Protein AF-A0A182Q743-F1 (afdb_monomer)

pLDDT: mean 73.88, std 14.98, range [32.81, 93.56]

Secondary structure (DSSP, 8-state):
---------------HHHHHHHHHHHHHHHHT------SEEEESSSSEEEEEEEETTEEEEEEEE-BSSEEEEEE-SSS-STT-EEEEEEEETTEEEEEEE-SS----EEE----BSS-----

Nearest PDB structures (foldseek):
  2xgt-assembly1_A  TM=3.731E-01  e=2.998E+00  Brugia malayi
  7zog-assembly2_C  TM=2.995E-01  e=2.664E+00  Cryptosporidium parvum Iowa II
  5ot7-assembly1_u  TM=2.347E-01  e=1.389E+00  Thermus thermophilus HB8
  5elo-assembly1_B  TM=3.008E-01  e=3.181E+00  Cryptosporidium parvum Iowa II
  7b70-assembly1_C  TM=2.588E-01  e=5.750E+00  Drosophila melanoga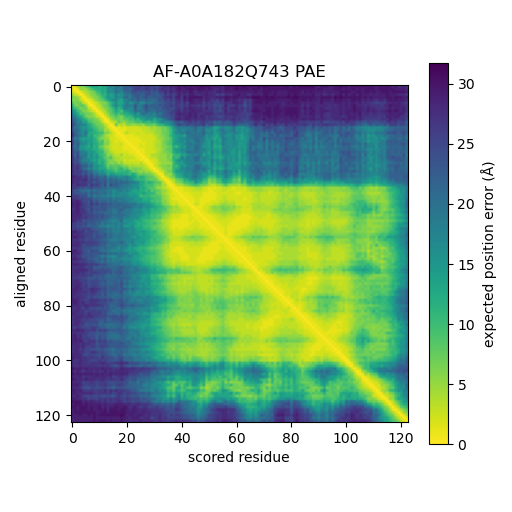ster

InterPro domains:
  IPR000945 Dopamine beta-hydroxylase-like [PTHR10157] (20-99)
  IPR005018 DOMON domain [PF03351] (45-99)
  IPR005018 DOMON domain [PS50836] (46-123)
  IPR045266 Copper-dependent monooxygenases, DOMON domain [cd09631] (44-99)

Sequence (123 aa):
MLPTMCVRRRSFSFSVASKLALLVLLSVVSLAVSGAHWDHAIFLDDDYRLLWSITGQDITFEVQARTHGYIGLGFSKDGTIYGADMVIGWVDQGQVHFQVEIYNIRLRVTVERIFGGNGSLKL

Organism: NCBI:txid69004

Radius of gyration: 26.45 Å; Cα contacts (8 Å, |Δi|>4): 160; chains: 1; bounding box: 91×32×47 Å

Structure (mmCIF, N/CA/C/O backbone):
data_AF-A0A182Q743-F1
#
_entry.id   AF-A0A182Q743-F1
#
loop_
_atom_site.group_PDB
_atom_site.id
_atom_site.type_symbol
_atom_site.label_atom_id
_atom_site.label_alt_id
_atom_site.label_comp_id
_atom_site.label_asym_id
_atom_site.label_entity_id
_atom_site.label_seq_id
_atom_site.pdbx_PDB_ins_code
_atom_site.Cartn_x
_atom_site.Cartn_y
_atom_site.Cartn_z
_atom_site.occupancy
_atom_site.B_iso_or_equiv
_atom_site.auth_seq_id
_atom_site.auth_comp_id
_atom_site.auth_asym_id
_atom_site.auth_atom_id
_atom_site.pdbx_PDB_model_num
ATOM 1 N N . MET A 1 1 ? -72.642 12.930 -31.795 1.00 41.53 1 MET A N 1
ATOM 2 C CA . MET A 1 1 ? -72.672 11.948 -30.689 1.00 41.53 1 MET A CA 1
ATOM 3 C C . MET A 1 1 ? -71.236 11.480 -30.478 1.00 41.53 1 MET A C 1
ATOM 5 O O . MET A 1 1 ? -70.699 10.862 -31.383 1.00 41.53 1 MET A O 1
ATOM 9 N N . LEU A 1 2 ? -70.575 11.866 -29.383 1.00 38.25 2 LEU A N 1
ATOM 10 C CA . LEU A 1 2 ? -69.197 11.453 -29.064 1.00 38.25 2 LEU A CA 1
ATOM 11 C C . LEU A 1 2 ? -69.209 10.767 -27.691 1.00 38.25 2 LEU A C 1
ATOM 13 O O . LEU A 1 2 ? -69.840 11.311 -26.781 1.00 38.25 2 LEU A O 1
ATOM 17 N N . PRO A 1 3 ? -68.569 9.596 -27.523 1.00 51.44 3 PRO A N 1
ATOM 18 C CA . PRO A 1 3 ? -68.555 8.917 -26.241 1.00 51.44 3 PRO A CA 1
ATOM 19 C C . PRO A 1 3 ? -67.584 9.624 -25.292 1.00 51.44 3 PRO A C 1
ATOM 21 O O . PRO A 1 3 ? -66.436 9.908 -25.632 1.00 51.44 3 PRO A O 1
ATOM 24 N N . THR A 1 4 ? -68.044 9.897 -24.078 1.00 58.62 4 THR A N 1
ATOM 25 C CA . THR A 1 4 ? -67.205 10.322 -22.961 1.00 58.62 4 THR A CA 1
ATOM 26 C C . THR A 1 4 ? -66.353 9.139 -22.498 1.00 58.62 4 THR A C 1
ATOM 28 O O . THR A 1 4 ? -66.865 8.155 -21.966 1.00 58.62 4 THR A O 1
ATOM 31 N N . MET A 1 5 ? -65.036 9.214 -22.701 1.00 49.88 5 MET A N 1
ATOM 32 C CA . MET A 1 5 ? -64.091 8.252 -22.127 1.00 49.88 5 MET A CA 1
ATOM 33 C C . MET A 1 5 ? -63.899 8.518 -20.627 1.00 49.88 5 MET A C 1
ATOM 35 O O . MET A 1 5 ? -63.538 9.619 -20.218 1.00 49.88 5 MET A O 1
ATOM 39 N N . CYS A 1 6 ? -64.106 7.487 -19.805 1.00 52.88 6 CYS A N 1
ATOM 40 C CA . CYS A 1 6 ? -63.835 7.503 -18.369 1.00 52.88 6 CYS A CA 1
ATOM 41 C C . CYS A 1 6 ? -62.413 6.984 -18.102 1.00 52.88 6 CYS A C 1
ATOM 43 O O . CYS A 1 6 ? -62.130 5.797 -18.276 1.00 52.88 6 CYS A O 1
ATOM 45 N N . VAL A 1 7 ? -61.505 7.866 -17.677 1.00 63.44 7 VAL A N 1
ATOM 46 C CA . VAL A 1 7 ? -60.143 7.492 -17.268 1.00 63.44 7 VAL A CA 1
ATOM 47 C C . VAL A 1 7 ? -60.162 7.079 -15.794 1.00 63.44 7 VAL A C 1
ATOM 49 O O . VAL A 1 7 ? -60.210 7.914 -14.893 1.00 63.44 7 VAL A O 1
ATOM 52 N N . ARG A 1 8 ? -60.112 5.770 -15.525 1.00 60.91 8 ARG A N 1
ATOM 53 C CA . ARG A 1 8 ? -60.030 5.219 -14.163 1.00 60.91 8 ARG A CA 1
ATOM 54 C C . ARG A 1 8 ? -58.581 5.250 -13.670 1.00 60.91 8 ARG A C 1
ATOM 56 O O . ARG A 1 8 ? -57.795 4.355 -13.974 1.00 60.91 8 ARG A O 1
ATOM 63 N N . ARG A 1 9 ? -58.226 6.261 -12.870 1.00 58.72 9 ARG A N 1
ATOM 64 C CA . ARG A 1 9 ? -56.949 6.308 -12.136 1.00 58.72 9 ARG A CA 1
ATOM 65 C C . ARG A 1 9 ? -56.927 5.166 -11.111 1.00 58.72 9 ARG A C 1
ATOM 67 O O . ARG A 1 9 ? -57.658 5.203 -10.126 1.00 58.72 9 ARG A O 1
ATOM 74 N N . ARG A 1 10 ? -56.114 4.131 -11.341 1.00 52.03 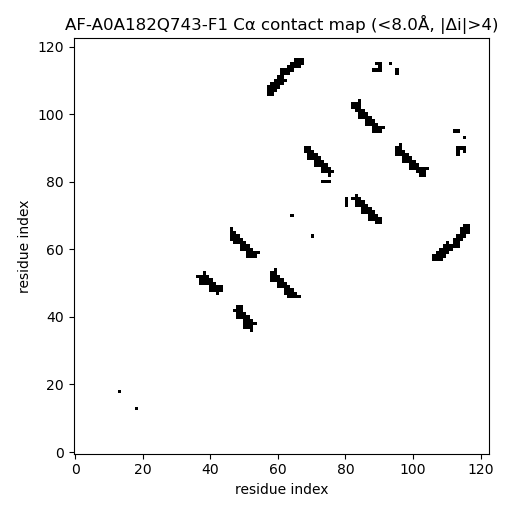10 ARG A N 1
ATOM 75 C CA . ARG A 1 10 ? -55.836 3.107 -10.322 1.00 52.03 10 ARG A CA 1
ATOM 76 C C . ARG A 1 10 ? -54.875 3.709 -9.299 1.00 52.03 10 ARG A C 1
ATOM 78 O O . ARG A 1 10 ? -53.676 3.780 -9.548 1.00 52.03 10 ARG A O 1
ATOM 85 N N . SER A 1 11 ? -55.399 4.176 -8.169 1.00 61.59 11 SER A N 1
ATOM 86 C CA . SER A 1 11 ? -54.572 4.461 -7.000 1.00 61.59 11 SER A CA 1
ATOM 87 C C . SER A 1 11 ? -54.151 3.127 -6.384 1.00 61.59 11 SER A C 1
ATOM 89 O O . SER A 1 11 ? -54.960 2.392 -5.821 1.00 61.59 11 SER A O 1
ATOM 91 N N . PHE A 1 12 ? -52.876 2.778 -6.530 1.00 57.34 12 PHE A N 1
ATOM 92 C CA . PHE A 1 12 ? -52.300 1.647 -5.812 1.00 57.34 12 PHE A CA 1
ATOM 93 C C . PHE A 1 12 ? -52.124 2.054 -4.347 1.00 57.34 12 PHE A C 1
ATOM 95 O O . PHE A 1 12 ? -51.188 2.765 -3.986 1.00 57.34 12 PHE A O 1
ATOM 102 N N . SER A 1 13 ? -53.080 1.657 -3.507 1.00 68.00 13 SER A N 1
ATOM 103 C CA . SER A 1 13 ? -52.974 1.801 -2.057 1.00 68.00 13 SER A CA 1
ATOM 104 C C . SER A 1 13 ? -52.127 0.654 -1.520 1.00 68.00 13 SER A C 1
ATOM 106 O O . SER A 1 13 ? -52.573 -0.491 -1.447 1.00 68.00 13 SER A O 1
ATOM 108 N N . PHE A 1 14 ? -50.872 0.949 -1.194 1.00 62.00 14 PHE A N 1
ATOM 109 C CA . PHE A 1 14 ? -49.995 -0.008 -0.532 1.00 62.00 14 PHE A 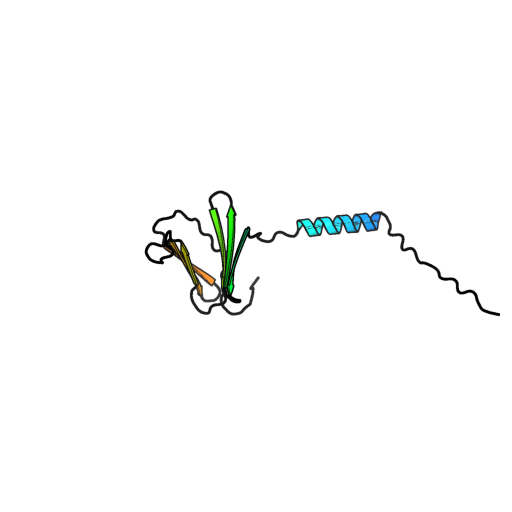CA 1
ATOM 110 C C . PHE A 1 14 ? -50.396 -0.119 0.938 1.00 62.00 14 PHE A C 1
ATOM 112 O O . PHE A 1 14 ? -50.404 0.883 1.660 1.00 62.00 14 PHE A O 1
ATOM 119 N N . SER A 1 15 ? -50.712 -1.338 1.377 1.00 81.38 15 SER A N 1
ATOM 120 C CA . SER A 1 15 ? -50.993 -1.645 2.781 1.00 81.38 15 SER A CA 1
ATOM 121 C C . SER A 1 15 ? -49.834 -1.200 3.681 1.00 81.38 15 SER A C 1
ATOM 123 O O . SER A 1 15 ? -48.666 -1.296 3.296 1.00 81.38 15 SER A O 1
ATOM 125 N N . VAL A 1 16 ? -50.145 -0.749 4.900 1.00 79.44 16 VAL A N 1
ATOM 126 C CA . VAL A 1 16 ? -49.153 -0.352 5.919 1.00 79.44 16 VAL A CA 1
ATOM 127 C C . VAL A 1 16 ? -48.125 -1.468 6.149 1.00 79.44 16 VAL A C 1
ATOM 129 O O . VAL A 1 16 ? -46.932 -1.189 6.234 1.00 79.44 16 VAL A O 1
ATOM 132 N N . ALA A 1 17 ? -48.559 -2.733 6.117 1.00 80.88 17 ALA A N 1
ATOM 133 C CA . ALA A 1 17 ? -47.680 -3.898 6.224 1.00 80.88 17 ALA A CA 1
ATOM 134 C C . ALA A 1 17 ? -46.647 -3.982 5.084 1.00 80.88 17 ALA A C 1
ATOM 136 O O . ALA A 1 17 ? -45.497 -4.330 5.324 1.00 80.88 17 ALA A O 1
ATOM 137 N N . SER A 1 18 ? -47.018 -3.601 3.855 1.00 83.44 18 SER A N 1
ATOM 138 C CA . SER A 1 18 ? -46.103 -3.589 2.704 1.00 83.44 18 SER A CA 1
ATOM 139 C C . SER A 1 18 ? -45.047 -2.490 2.822 1.00 83.44 18 SER A C 1
ATOM 141 O O . SER A 1 18 ? -43.905 -2.701 2.423 1.00 83.44 18 SER A O 1
ATOM 143 N N . LYS A 1 19 ? -45.408 -1.334 3.389 1.00 83.00 19 LYS A N 1
ATOM 144 C CA . LYS A 1 19 ? -44.463 -0.234 3.633 1.00 83.00 19 LYS A CA 1
ATOM 145 C C . LYS A 1 19 ? -43.487 -0.575 4.759 1.00 83.00 19 LYS A C 1
ATOM 147 O O . LYS A 1 19 ? -42.298 -0.308 4.629 1.00 83.00 19 LYS A O 1
ATOM 152 N N . LEU A 1 20 ? -43.983 -1.202 5.828 1.00 86.44 20 LEU A N 1
ATOM 153 C CA . LEU A 1 20 ? -43.158 -1.688 6.937 1.00 86.44 20 LEU A CA 1
ATOM 154 C C . LEU A 1 20 ? -42.206 -2.797 6.482 1.00 86.44 20 LEU A C 1
ATOM 156 O O . LEU A 1 20 ? -41.025 -2.742 6.801 1.00 86.44 20 LEU A O 1
ATOM 160 N N . ALA A 1 21 ? -42.687 -3.750 5.679 1.00 87.44 21 ALA A N 1
ATOM 161 C CA . ALA A 1 21 ? -41.846 -4.800 5.111 1.00 87.44 21 ALA A CA 1
ATOM 162 C C . ALA A 1 21 ? -40.720 -4.220 4.243 1.00 87.44 21 ALA A C 1
ATOM 164 O O . ALA A 1 21 ? -39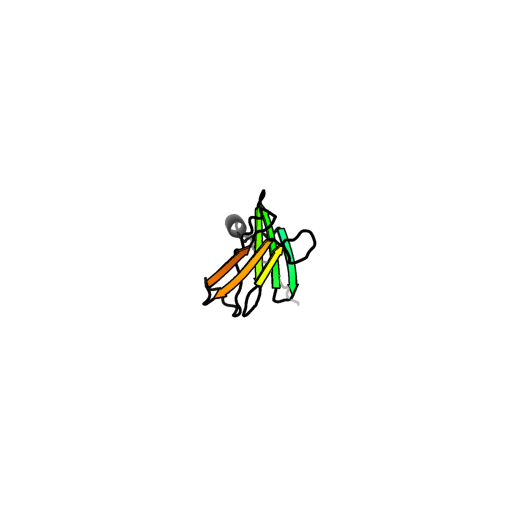.578 -4.646 4.373 1.00 87.44 21 ALA A O 1
ATOM 165 N N . LEU A 1 22 ? -41.014 -3.211 3.415 1.00 86.38 22 LEU A N 1
ATOM 166 C CA . LEU A 1 22 ? -40.005 -2.540 2.594 1.00 86.38 22 LEU A CA 1
ATOM 167 C C . LEU A 1 22 ? -38.969 -1.782 3.446 1.00 86.38 22 LEU A C 1
ATOM 169 O O . LEU A 1 22 ? -37.781 -1.846 3.150 1.00 86.38 22 LEU A O 1
ATOM 173 N N . LEU A 1 23 ? -39.404 -1.105 4.515 1.00 84.31 23 LEU A N 1
ATOM 174 C CA . LEU A 1 23 ? -38.519 -0.408 5.459 1.00 84.31 23 LEU A CA 1
ATOM 175 C C . LEU A 1 23 ? -37.589 -1.369 6.207 1.00 84.31 23 LEU A C 1
ATOM 177 O O . LEU A 1 23 ? -36.405 -1.076 6.350 1.00 84.31 23 LEU A O 1
ATOM 181 N N . VAL A 1 24 ? -38.110 -2.516 6.649 1.00 87.50 24 VAL A N 1
ATOM 182 C CA . VAL A 1 24 ? -37.314 -3.566 7.303 1.00 87.50 24 VAL A CA 1
ATOM 183 C C . VAL A 1 24 ? -36.330 -4.194 6.317 1.00 87.50 24 VAL A C 1
ATOM 185 O O . VAL A 1 24 ? -35.178 -4.425 6.665 1.00 87.50 24 VAL A O 1
ATOM 188 N N . LEU A 1 25 ? -36.743 -4.430 5.069 1.00 83.25 25 LEU A N 1
ATOM 189 C CA . LEU A 1 25 ? -35.833 -4.950 4.047 1.00 83.25 25 LEU A CA 1
ATOM 190 C C . LEU A 1 25 ? -34.692 -3.962 3.765 1.00 83.25 25 LEU A C 1
ATOM 192 O O . LEU A 1 25 ? -33.539 -4.364 3.657 1.00 83.25 25 LEU A O 1
ATOM 196 N N . LEU A 1 26 ? -35.010 -2.667 3.682 1.00 79.81 26 LEU A N 1
ATOM 197 C CA . LEU A 1 26 ? -34.033 -1.616 3.413 1.00 79.81 26 LEU A CA 1
ATOM 198 C C . LEU A 1 26 ? -33.022 -1.469 4.559 1.00 79.81 26 LEU A C 1
ATOM 200 O O . LEU A 1 26 ? -31.829 -1.341 4.297 1.00 79.81 26 LEU A O 1
ATOM 204 N N . SER A 1 27 ? -33.472 -1.538 5.817 1.00 76.75 27 SER A N 1
ATOM 205 C CA . SER A 1 27 ? -32.569 -1.465 6.969 1.00 76.75 27 SER A CA 1
ATOM 206 C C . SER A 1 27 ? -31.636 -2.675 7.041 1.00 76.75 27 SER A C 1
ATOM 208 O O . SER A 1 27 ? -30.434 -2.499 7.224 1.00 76.75 27 SER A O 1
ATOM 210 N N . VAL A 1 28 ? -32.149 -3.889 6.814 1.00 77.50 28 VAL A N 1
ATOM 211 C CA . VAL A 1 28 ? -31.332 -5.116 6.777 1.00 77.50 28 VAL A CA 1
ATOM 212 C C . VAL A 1 28 ? -30.259 -5.041 5.684 1.00 77.50 28 VAL A C 1
ATOM 214 O O . VAL A 1 28 ? -29.124 -5.448 5.919 1.00 77.50 28 VAL A O 1
ATOM 217 N N . VAL A 1 29 ? -30.576 -4.465 4.520 1.00 74.00 29 VAL A N 1
ATOM 218 C CA . VAL A 1 29 ? -29.603 -4.261 3.433 1.00 74.00 29 VAL A CA 1
ATOM 219 C C . VAL A 1 29 ? -28.512 -3.256 3.822 1.00 74.00 29 VAL A C 1
ATOM 221 O O . VAL A 1 29 ? -27.341 -3.505 3.547 1.00 74.00 29 VAL A O 1
ATOM 224 N N . SER A 1 30 ? -28.853 -2.150 4.493 1.00 70.81 30 SER A N 1
ATOM 225 C CA . SER A 1 30 ? -27.858 -1.161 4.942 1.00 70.81 30 SER A CA 1
ATOM 226 C C . SER A 1 30 ? -26.888 -1.714 5.989 1.00 70.81 30 SER A C 1
ATOM 228 O O . SER A 1 30 ? -25.713 -1.361 5.971 1.00 70.81 30 SER A O 1
ATOM 230 N N . LEU A 1 31 ? -27.357 -2.595 6.877 1.00 64.88 31 LEU A N 1
ATOM 231 C CA . LEU A 1 31 ? -26.516 -3.256 7.881 1.00 64.88 31 LEU A CA 1
ATOM 232 C C . LEU A 1 31 ? -25.547 -4.291 7.283 1.00 64.88 31 LEU A C 1
ATOM 234 O O . LEU A 1 31 ? -24.560 -4.632 7.925 1.00 64.88 31 LEU A O 1
ATOM 238 N N . ALA A 1 32 ? -25.808 -4.788 6.072 1.00 66.00 32 ALA A N 1
ATOM 239 C CA . ALA A 1 32 ? -25.010 -5.841 5.446 1.00 66.00 32 ALA A CA 1
ATOM 240 C C . ALA A 1 32 ? -23.782 -5.329 4.667 1.00 66.00 32 ALA A C 1
ATOM 242 O O . ALA A 1 32 ? -22.952 -6.131 4.238 1.00 66.00 32 ALA A O 1
ATOM 243 N N . VAL A 1 33 ? -23.633 -4.014 4.473 1.00 63.22 33 VAL A N 1
ATOM 244 C CA . VAL A 1 33 ? -22.469 -3.445 3.776 1.00 63.22 33 VAL A CA 1
ATOM 245 C C . VAL A 1 33 ? -21.324 -3.252 4.771 1.00 63.22 33 VAL A C 1
ATOM 247 O O . VAL A 1 33 ? -21.086 -2.163 5.282 1.00 63.22 33 VAL A O 1
ATOM 250 N N . SER A 1 34 ? -20.595 -4.331 5.047 1.00 62.03 34 SER A N 1
ATOM 251 C CA . SER A 1 34 ? -19.256 -4.267 5.641 1.00 62.03 34 SER A CA 1
ATOM 252 C C . SER A 1 34 ? -18.223 -4.525 4.548 1.00 62.03 34 SER A C 1
ATOM 254 O O . 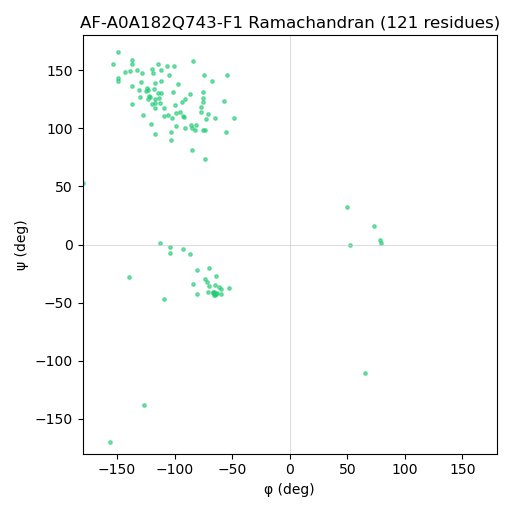SER A 1 34 ? -17.862 -5.664 4.270 1.00 62.03 34 SER A O 1
ATOM 256 N N . GLY A 1 35 ? -17.783 -3.454 3.889 1.00 63.94 35 GLY A N 1
ATOM 257 C CA . GLY A 1 35 ? -16.574 -3.446 3.065 1.00 63.94 35 GLY A CA 1
ATOM 258 C C . GLY A 1 35 ? -15.467 -2.675 3.783 1.00 63.94 35 GLY A C 1
ATOM 259 O O . GLY A 1 35 ? -15.766 -1.799 4.595 1.00 63.94 35 GLY A O 1
ATOM 260 N N . ALA A 1 36 ? -14.201 -2.986 3.495 1.00 67.88 36 ALA A N 1
ATOM 261 C CA . ALA A 1 36 ? -13.082 -2.181 3.979 1.00 67.88 36 ALA A CA 1
ATOM 262 C C . ALA A 1 36 ? -13.248 -0.725 3.502 1.00 67.88 36 ALA A C 1
ATOM 264 O O . ALA A 1 36 ? -13.397 -0.476 2.303 1.00 67.88 36 ALA A O 1
ATOM 265 N N . HIS A 1 37 ? -13.270 0.225 4.440 1.00 82.06 37 HIS A N 1
ATOM 266 C CA . HIS A 1 37 ? -13.302 1.657 4.148 1.00 82.06 37 HIS A CA 1
ATOM 267 C C . HIS A 1 37 ? -11.869 2.191 4.194 1.00 82.06 37 HIS A C 1
ATOM 269 O O . HIS A 1 37 ? -11.230 2.182 5.248 1.00 82.06 37 HIS A O 1
ATOM 275 N N . TRP A 1 38 ? -11.375 2.623 3.035 1.00 90.56 38 TRP A N 1
ATOM 276 C CA . TRP A 1 38 ? -10.057 3.232 2.890 1.00 90.56 38 TRP A CA 1
ATOM 277 C C . TRP A 1 38 ? -10.138 4.753 3.048 1.00 90.56 38 TRP A C 1
ATOM 279 O O . TRP A 1 38 ? -10.901 5.389 2.322 1.00 90.56 38 TRP A O 1
ATOM 289 N N . ASP A 1 39 ? -9.352 5.327 3.963 1.00 92.94 39 ASP A N 1
ATOM 290 C CA . ASP A 1 39 ? -9.325 6.781 4.209 1.00 92.94 39 ASP A CA 1
ATOM 291 C C . ASP A 1 39 ? -8.646 7.537 3.059 1.00 92.94 39 ASP A C 1
ATOM 293 O O . ASP A 1 39 ? -8.982 8.681 2.740 1.00 92.94 39 ASP A O 1
ATOM 297 N N . HIS A 1 40 ? -7.667 6.889 2.431 1.00 93.56 40 HIS A N 1
ATOM 298 C CA . HIS A 1 40 ? -6.822 7.476 1.409 1.00 93.56 40 HIS A CA 1
ATOM 299 C C . HIS A 1 40 ? -6.566 6.497 0.263 1.00 93.56 40 HIS A C 1
ATOM 301 O O . HIS A 1 40 ? -6.489 5.282 0.455 1.00 93.56 40 HIS A O 1
ATOM 307 N N . ALA A 1 41 ? -6.391 7.045 -0.941 1.00 92.94 41 ALA A N 1
ATOM 308 C CA . ALA A 1 41 ? -6.016 6.288 -2.125 1.00 92.94 41 ALA A CA 1
ATOM 309 C C . ALA A 1 41 ? -5.186 7.145 -3.086 1.00 92.94 41 ALA A C 1
ATOM 311 O O . ALA A 1 41 ? -5.491 8.317 -3.313 1.00 92.94 41 ALA A O 1
ATOM 312 N N . ILE A 1 42 ? -4.168 6.534 -3.686 1.00 92.88 42 ILE A N 1
ATOM 313 C CA . ILE A 1 42 ? -3.415 7.074 -4.815 1.00 92.88 42 ILE A CA 1
ATOM 314 C C . ILE A 1 42 ? -3.453 6.044 -5.942 1.00 92.88 42 ILE A C 1
ATOM 316 O O . ILE A 1 42 ? -3.186 4.858 -5.742 1.00 92.88 42 ILE A O 1
ATOM 320 N N . PHE A 1 43 ? -3.769 6.524 -7.140 1.00 91.88 43 PHE A N 1
ATOM 321 C CA . PHE A 1 43 ? -3.766 5.751 -8.376 1.00 91.88 43 PHE A CA 1
ATOM 322 C C . PHE A 1 43 ? -2.540 6.194 -9.165 1.00 91.88 43 PHE A C 1
ATOM 324 O O . PHE A 1 43 ? -2.463 7.355 -9.568 1.00 91.88 43 PHE A O 1
ATOM 331 N N . LEU A 1 44 ? -1.557 5.305 -9.297 1.00 86.69 44 LEU A N 1
ATOM 332 C CA . LEU A 1 44 ? -0.330 5.603 -10.032 1.00 86.69 44 LEU A CA 1
ATOM 333 C C . LEU A 1 44 ? -0.587 5.434 -11.534 1.00 86.69 44 LEU A C 1
ATOM 335 O O . LEU A 1 44 ? -0.204 6.295 -12.323 1.00 86.69 44 LEU A O 1
ATOM 339 N N . ASP A 1 45 ? -1.299 4.365 -11.896 1.00 86.31 45 ASP A N 1
ATOM 340 C CA . ASP A 1 45 ? -1.815 4.082 -13.235 1.00 86.31 45 ASP A CA 1
ATOM 341 C C . ASP A 1 45 ? -3.038 3.132 -13.158 1.00 86.31 45 ASP A C 1
ATOM 343 O O . ASP A 1 45 ? -3.597 2.894 -12.080 1.00 86.31 45 ASP A O 1
ATOM 347 N N . ASP A 1 46 ? -3.490 2.614 -14.305 1.00 85.94 46 ASP A N 1
ATOM 348 C CA . ASP A 1 46 ? -4.633 1.692 -14.386 1.00 85.94 46 ASP A CA 1
ATOM 349 C C . ASP A 1 46 ? -4.385 0.351 -13.672 1.00 85.94 46 ASP A C 1
ATOM 351 O O . ASP A 1 46 ? -5.334 -0.278 -13.186 1.00 85.94 46 ASP A O 1
ATOM 355 N N . ASP A 1 47 ? -3.121 -0.059 -13.584 1.00 82.62 47 ASP A N 1
ATOM 356 C CA . ASP A 1 47 ? -2.657 -1.344 -13.081 1.00 82.62 47 ASP A CA 1
ATOM 357 C C . ASP A 1 47 ? -2.050 -1.254 -11.671 1.00 82.62 47 ASP A C 1
ATOM 359 O O . ASP A 1 47 ? -1.783 -2.302 -11.088 1.00 82.62 47 ASP A O 1
ATOM 363 N N . TYR A 1 48 ? -1.860 -0.059 -11.096 1.00 82.06 48 TYR A N 1
ATOM 364 C CA . TYR A 1 48 ? -1.249 0.135 -9.779 1.00 82.06 48 TYR A CA 1
ATOM 365 C C . TYR A 1 48 ? -1.971 1.173 -8.910 1.00 82.06 48 TYR A C 1
ATOM 367 O O . TYR A 1 48 ? -2.060 2.366 -9.222 1.00 82.06 48 TYR A O 1
ATOM 375 N N . ARG A 1 49 ? -2.429 0.720 -7.740 1.00 87.88 49 ARG A N 1
ATOM 376 C CA . ARG A 1 49 ? -3.181 1.515 -6.762 1.00 87.88 49 ARG A CA 1
ATOM 377 C C . ARG A 1 49 ? -2.674 1.230 -5.360 1.00 87.88 49 ARG A C 1
ATOM 379 O O . ARG A 1 49 ? -2.474 0.074 -4.989 1.00 87.88 49 ARG A O 1
ATOM 386 N N . LEU A 1 50 ? -2.519 2.290 -4.579 1.00 87.88 50 LEU A N 1
ATOM 387 C CA . LEU A 1 50 ? -2.148 2.233 -3.173 1.00 87.88 50 LEU A CA 1
ATOM 388 C C . LEU A 1 50 ? -3.266 2.861 -2.350 1.00 87.88 50 LEU A C 1
ATOM 390 O O . LEU A 1 50 ? -3.586 4.033 -2.541 1.00 87.88 50 LEU A O 1
ATOM 394 N N . LEU A 1 51 ? -3.843 2.094 -1.436 1.00 90.44 51 LEU A N 1
ATOM 395 C CA . LEU A 1 51 ? -4.876 2.551 -0.515 1.00 90.44 51 LEU A CA 1
ATOM 396 C C . LEU A 1 51 ? -4.376 2.398 0.914 1.00 90.44 51 LEU A C 1
ATOM 398 O O . LEU A 1 51 ? -3.603 1.481 1.194 1.00 90.44 51 LEU A O 1
ATOM 402 N N . TRP A 1 52 ? -4.797 3.286 1.810 1.00 90.56 52 TRP A N 1
ATOM 403 C CA . TRP A 1 52 ? -4.480 3.135 3.224 1.00 90.56 52 TRP A CA 1
ATOM 404 C C . TRP A 1 52 ? -5.501 3.788 4.146 1.00 90.56 52 TRP A C 1
ATOM 406 O O . TRP A 1 52 ? -6.181 4.746 3.777 1.00 90.56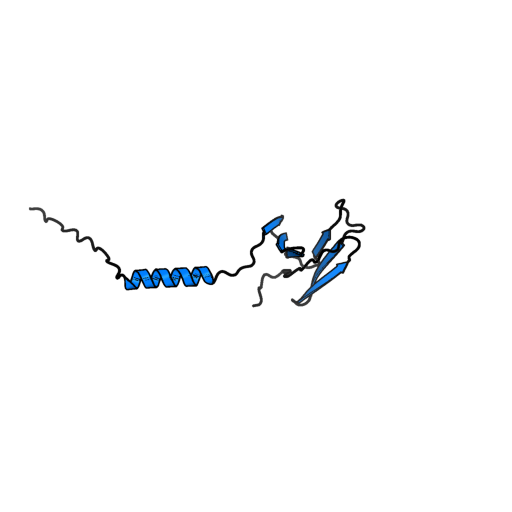 52 TRP A O 1
ATOM 416 N N . SER A 1 53 ? -5.558 3.260 5.365 1.00 89.31 53 SER A N 1
ATOM 417 C CA . SER A 1 53 ? -6.319 3.821 6.482 1.00 89.31 53 SER A CA 1
ATOM 418 C C . SER A 1 53 ? -5.459 3.868 7.729 1.00 89.31 53 SER A C 1
ATOM 420 O O . SER A 1 53 ? -4.569 3.031 7.920 1.00 89.31 53 SER A O 1
ATOM 422 N N . ILE A 1 54 ? -5.741 4.838 8.592 1.00 87.38 54 ILE A N 1
ATOM 423 C CA . ILE A 1 54 ? -5.018 5.023 9.850 1.00 87.38 54 ILE A CA 1
ATOM 424 C C . ILE A 1 54 ? -5.953 4.645 10.994 1.00 87.38 54 ILE A C 1
ATOM 426 O O . ILE A 1 54 ? -6.988 5.269 11.202 1.00 87.38 54 ILE A O 1
ATOM 430 N N . THR A 1 55 ? -5.585 3.621 11.763 1.00 85.81 55 THR A N 1
ATOM 431 C CA . THR A 1 55 ? -6.356 3.171 12.928 1.00 85.81 55 THR A CA 1
ATOM 432 C C . THR A 1 55 ? -5.493 3.271 14.177 1.00 85.81 55 THR A C 1
ATOM 434 O O . THR A 1 55 ? -4.604 2.457 14.419 1.00 85.81 55 THR A O 1
ATOM 437 N N . GLY A 1 56 ? -5.749 4.294 14.994 1.00 86.75 56 GLY A N 1
ATOM 438 C CA . GLY A 1 56 ? -4.941 4.564 16.181 1.00 86.75 56 GLY A CA 1
ATOM 439 C C . GLY A 1 56 ? -3.509 4.949 15.806 1.00 86.75 56 GLY A C 1
ATOM 440 O O . GLY A 1 56 ? -3.279 6.037 15.287 1.00 86.75 56 GLY A O 1
ATOM 441 N N . GLN A 1 57 ? -2.553 4.070 16.107 1.00 83.00 57 GLN A N 1
ATOM 442 C CA . GLN A 1 57 ? -1.129 4.261 15.795 1.00 83.00 57 GLN A CA 1
ATOM 443 C C . GLN A 1 57 ? -0.656 3.423 14.602 1.00 83.00 57 GLN A C 1
ATOM 445 O O . GLN A 1 57 ? 0.510 3.515 14.221 1.00 83.00 57 GLN A O 1
ATOM 450 N N . ASP A 1 58 ? -1.545 2.617 14.025 1.00 81.06 58 ASP A N 1
ATOM 451 C CA . ASP A 1 58 ? -1.223 1.702 12.942 1.00 81.06 58 ASP A CA 1
ATOM 452 C C . ASP A 1 58 ? -1.744 2.245 11.608 1.00 81.06 58 ASP A C 1
ATOM 454 O O . ASP A 1 58 ? -2.805 2.874 11.539 1.00 81.06 58 ASP A O 1
ATOM 458 N N . ILE A 1 59 ? -0.993 1.980 10.538 1.00 82.88 59 ILE A N 1
ATOM 459 C CA . ILE A 1 59 ? -1.388 2.306 9.168 1.00 82.88 59 ILE A CA 1
ATOM 460 C C . ILE A 1 59 ? -1.514 0.997 8.396 1.00 82.88 59 ILE A C 1
ATOM 462 O O . ILE A 1 59 ? -0.562 0.227 8.294 1.00 82.88 59 ILE A O 1
ATOM 466 N N . THR A 1 60 ? -2.694 0.742 7.842 1.00 84.19 60 THR A N 1
ATOM 467 C CA . THR A 1 60 ? -2.951 -0.452 7.026 1.00 84.19 60 THR A CA 1
ATOM 468 C C . THR A 1 60 ? -2.922 -0.067 5.561 1.00 84.19 60 THR A C 1
ATOM 470 O O . THR A 1 60 ? -3.570 0.910 5.193 1.00 84.19 60 THR A O 1
ATOM 473 N N . PHE A 1 61 ? -2.190 -0.822 4.740 1.00 83.56 61 PHE A N 1
ATOM 474 C CA . PHE A 1 61 ? -2.027 -0.551 3.316 1.00 83.56 61 PHE A CA 1
ATOM 475 C C . PHE A 1 61 ? -2.614 -1.689 2.472 1.00 83.56 61 PHE A C 1
ATOM 477 O O . PHE A 1 61 ? -2.395 -2.867 2.743 1.00 83.56 61 PHE A O 1
ATOM 484 N N . GLU A 1 62 ? -3.299 -1.347 1.385 1.00 85.06 62 GLU A N 1
ATOM 485 C CA . GLU A 1 62 ? -3.663 -2.292 0.329 1.00 85.06 62 GLU A CA 1
ATOM 486 C C . GLU A 1 62 ? -2.976 -1.868 -0.970 1.00 85.06 62 GLU A C 1
ATOM 488 O O . GLU A 1 62 ? -3.121 -0.727 -1.420 1.00 85.06 62 GLU A O 1
ATOM 493 N N . VAL A 1 63 ? -2.216 -2.788 -1.572 1.00 82.12 63 VAL A N 1
ATOM 494 C CA . VAL A 1 63 ? -1.575 -2.569 -2.871 1.00 82.12 63 VAL A CA 1
ATOM 495 C C . VAL A 1 63 ? -2.271 -3.419 -3.918 1.00 82.12 63 VAL A C 1
ATOM 497 O O . VAL A 1 63 ? -2.139 -4.641 -3.955 1.00 82.12 63 VAL A O 1
ATOM 500 N N . GLN A 1 64 ? -2.985 -2.762 -4.820 1.00 84.62 64 GLN A N 1
ATOM 501 C CA . GLN A 1 64 ? -3.575 -3.415 -5.977 1.00 84.62 64 GLN A CA 1
ATOM 502 C C . GLN A 1 64 ? -2.651 -3.176 -7.162 1.00 84.62 64 GLN A C 1
ATOM 504 O O . GLN A 1 64 ? -2.637 -2.087 -7.724 1.00 84.62 64 GLN A O 1
ATOM 509 N N . ALA A 1 65 ? -1.868 -4.186 -7.516 1.00 79.94 65 ALA A N 1
ATOM 510 C CA . ALA A 1 65 ? -1.014 -4.166 -8.696 1.00 79.94 65 ALA A CA 1
ATOM 511 C C . ALA A 1 65 ? -1.503 -5.211 -9.704 1.00 79.94 65 ALA A C 1
ATOM 513 O O . ALA A 1 65 ? -2.101 -6.194 -9.288 1.00 79.94 65 ALA A O 1
ATOM 514 N N . ARG A 1 66 ? -1.214 -5.054 -10.997 1.00 78.19 66 ARG A N 1
ATOM 515 C CA . ARG A 1 66 ? -1.265 -6.131 -11.996 1.00 78.19 66 ARG A CA 1
ATOM 516 C C . ARG A 1 66 ? 0.141 -6.341 -12.543 1.00 78.19 66 ARG A C 1
ATOM 518 O O . ARG A 1 66 ? 0.577 -5.649 -13.452 1.00 78.19 66 ARG A O 1
ATOM 525 N N . THR A 1 67 ? 0.867 -7.302 -11.980 1.00 73.06 67 THR A N 1
ATOM 526 C CA . THR A 1 67 ? 2.253 -7.595 -12.378 1.00 73.06 67 THR A CA 1
ATOM 527 C C . THR A 1 67 ? 2.508 -9.097 -12.486 1.00 73.06 67 THR A C 1
ATOM 529 O O . THR A 1 67 ? 1.811 -9.907 -11.871 1.00 73.06 67 THR A O 1
ATOM 532 N N . HIS A 1 68 ? 3.506 -9.458 -13.297 1.00 72.00 68 HIS A N 1
ATOM 533 C CA . HIS A 1 68 ? 4.056 -10.813 -13.423 1.00 72.00 68 HIS A CA 1
ATOM 534 C C . HIS A 1 68 ? 5.257 -11.040 -12.484 1.00 72.00 68 HIS A C 1
ATOM 536 O O . HIS A 1 68 ? 5.814 -12.134 -12.461 1.00 72.00 68 HIS A O 1
ATOM 542 N N . GLY A 1 69 ? 5.689 -10.001 -11.761 1.00 76.62 69 GLY A N 1
ATOM 543 C CA . GLY A 1 69 ? 6.870 -10.020 -10.902 1.00 76.62 69 GLY A CA 1
ATOM 544 C C . GLY A 1 69 ? 6.578 -9.558 -9.477 1.00 76.62 69 GLY A C 1
ATOM 545 O O . GLY A 1 69 ? 5.568 -9.922 -8.877 1.00 76.62 69 GLY A O 1
ATOM 546 N N . TYR A 1 70 ? 7.489 -8.752 -8.942 1.00 82.56 70 TYR A N 1
ATOM 547 C CA . TYR A 1 70 ? 7.458 -8.249 -7.572 1.00 82.56 70 TYR A CA 1
ATOM 548 C C . TYR A 1 70 ? 6.930 -6.810 -7.546 1.00 82.56 70 TYR A C 1
ATOM 550 O O . TYR A 1 70 ? 7.090 -6.062 -8.512 1.00 82.56 70 TYR A O 1
ATOM 558 N N . ILE A 1 71 ? 6.346 -6.415 -6.421 1.00 84.00 71 ILE A N 1
ATOM 559 C CA . ILE A 1 71 ? 6.069 -5.023 -6.066 1.00 84.00 71 ILE A CA 1
ATOM 560 C C . ILE A 1 71 ? 6.945 -4.611 -4.885 1.00 84.00 71 ILE A C 1
ATOM 562 O O . ILE A 1 71 ? 7.287 -5.444 -4.048 1.00 84.00 71 ILE A O 1
ATOM 566 N N . GLY A 1 72 ? 7.286 -3.327 -4.807 1.00 84.94 72 GLY A N 1
ATOM 567 C CA . GLY A 1 72 ? 8.017 -2.748 -3.684 1.00 84.94 72 GLY A CA 1
ATOM 568 C C . GLY A 1 72 ? 7.329 -1.483 -3.185 1.00 84.94 72 GLY A C 1
ATOM 569 O O . GLY A 1 72 ? 6.975 -0.620 -3.984 1.00 84.94 72 GLY A O 1
ATOM 570 N N . LEU A 1 73 ? 7.161 -1.372 -1.870 1.00 82.50 73 LEU A N 1
ATOM 571 C CA . LEU A 1 73 ? 6.691 -0.176 -1.176 1.00 82.50 73 LEU A CA 1
ATOM 572 C C . LEU A 1 73 ? 7.761 0.252 -0.173 1.00 82.50 73 LEU A C 1
ATOM 574 O O . LEU A 1 73 ? 8.204 -0.562 0.631 1.00 82.50 73 LEU A O 1
ATOM 578 N N . GLY A 1 74 ? 8.178 1.515 -0.233 1.00 86.06 74 GLY A N 1
ATOM 579 C CA . GLY A 1 74 ? 9.258 2.049 0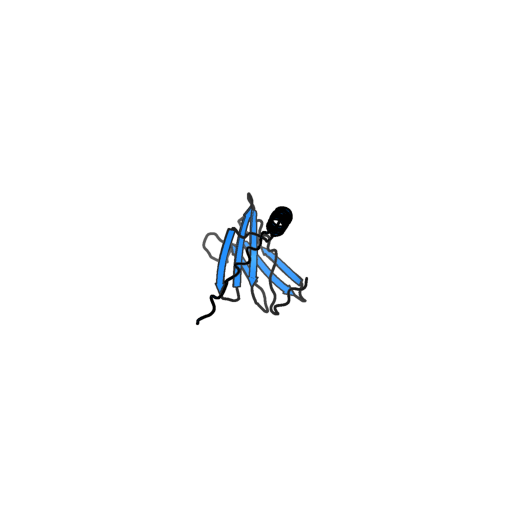.592 1.00 86.06 74 GLY A CA 1
ATOM 580 C C . GLY A 1 74 ? 8.871 3.332 1.308 1.00 86.06 74 GLY A C 1
ATOM 581 O O . GLY A 1 74 ? 8.239 4.204 0.713 1.00 86.06 74 GLY A O 1
ATOM 582 N N . PHE A 1 75 ? 9.293 3.463 2.564 1.00 83.69 75 PHE A N 1
ATOM 583 C CA . PHE A 1 75 ? 9.116 4.667 3.370 1.00 83.69 75 PHE A CA 1
ATOM 584 C C . PHE A 1 75 ? 10.474 5.252 3.744 1.00 83.69 75 PHE A C 1
ATOM 586 O O . PHE A 1 75 ? 11.258 4.634 4.462 1.00 83.69 75 PHE A O 1
ATOM 593 N N . SER A 1 76 ? 10.745 6.471 3.291 1.00 85.56 76 SER A N 1
ATOM 594 C CA . SER A 1 76 ? 11.949 7.216 3.651 1.00 85.56 76 SER A CA 1
ATOM 595 C C . SER A 1 76 ? 11.625 8.673 3.942 1.00 85.56 76 SER A C 1
ATOM 597 O O . SER A 1 76 ? 10.592 9.205 3.535 1.00 85.56 76 SER A O 1
ATOM 599 N N . LYS A 1 77 ? 12.515 9.331 4.689 1.00 82.19 77 LYS A N 1
ATOM 600 C CA . LYS A 1 77 ? 12.352 10.747 5.048 1.00 82.19 77 LYS A CA 1
ATOM 601 C C . LYS A 1 77 ? 12.618 11.686 3.874 1.00 82.19 77 LYS A C 1
ATOM 603 O O . LYS A 1 77 ? 12.068 12.780 3.845 1.00 82.19 77 LYS A O 1
ATOM 608 N N . ASP A 1 78 ? 13.487 11.278 2.956 1.00 87.62 78 ASP A N 1
ATOM 609 C CA . ASP A 1 78 ? 13.992 12.092 1.848 1.00 87.62 78 ASP A CA 1
ATOM 610 C C . ASP A 1 78 ? 13.523 11.600 0.468 1.00 87.62 78 ASP A C 1
ATOM 612 O O . ASP A 1 78 ? 13.880 12.192 -0.548 1.00 87.62 78 ASP A O 1
ATOM 616 N N . GLY A 1 79 ? 12.717 10.535 0.422 1.00 82.81 79 GLY A N 1
ATOM 617 C CA . GLY A 1 79 ? 12.235 9.928 -0.817 1.00 82.81 79 GLY A CA 1
ATOM 618 C C . GLY A 1 79 ? 13.261 9.030 -1.514 1.00 82.81 79 GLY A C 1
ATOM 619 O O . GLY A 1 79 ? 12.976 8.517 -2.595 1.00 82.81 79 GLY A O 1
ATOM 620 N N . THR A 1 80 ? 14.442 8.809 -0.925 1.00 84.75 80 THR A N 1
ATOM 621 C CA . THR A 1 80 ? 15.427 7.866 -1.466 1.00 84.75 80 THR A CA 1
ATOM 622 C C . THR A 1 80 ? 15.128 6.440 -1.019 1.00 84.75 80 THR A C 1
ATOM 624 O O . THR A 1 80 ? 14.455 6.215 -0.014 1.00 84.75 80 THR A O 1
ATOM 627 N N . ILE A 1 81 ? 15.627 5.456 -1.770 1.00 80.75 81 ILE A N 1
ATOM 628 C CA . ILE A 1 81 ? 15.479 4.040 -1.403 1.00 80.75 81 ILE A CA 1
ATOM 629 C C . ILE A 1 81 ? 16.499 3.606 -0.340 1.00 80.75 81 ILE A C 1
ATOM 631 O O . ILE A 1 81 ? 16.308 2.598 0.334 1.00 80.75 81 ILE A O 1
ATOM 635 N N . TYR A 1 82 ? 17.611 4.334 -0.208 1.00 83.56 82 TYR A N 1
ATOM 636 C CA . TYR A 1 82 ? 18.704 3.953 0.680 1.00 83.56 82 TYR A CA 1
ATOM 637 C C . TYR A 1 82 ? 18.330 4.268 2.129 1.00 83.56 82 TYR A C 1
ATOM 639 O O . TYR A 1 82 ? 18.105 5.419 2.487 1.00 83.56 82 TYR A O 1
ATOM 647 N N . GLY A 1 83 ? 18.273 3.232 2.970 1.00 80.44 83 GLY A N 1
ATOM 648 C CA . GLY A 1 83 ? 17.836 3.364 4.363 1.00 80.44 83 GLY A CA 1
ATOM 649 C C . GLY A 1 83 ? 16.328 3.590 4.526 1.00 80.44 83 GLY A C 1
ATOM 650 O O . GLY A 1 83 ? 15.900 4.024 5.599 1.00 80.44 83 GLY A O 1
ATOM 651 N N . ALA A 1 84 ? 15.544 3.323 3.475 1.00 84.00 84 ALA A N 1
ATOM 652 C CA . ALA A 1 84 ? 14.089 3.287 3.526 1.00 84.00 84 ALA A CA 1
ATOM 653 C C . ALA A 1 84 ? 13.602 2.012 4.223 1.00 84.00 84 ALA A C 1
ATOM 655 O O . ALA A 1 84 ? 14.192 0.950 4.047 1.00 84.00 84 ALA A O 1
ATOM 656 N N . ASP A 1 85 ? 12.489 2.097 4.946 1.00 85.38 85 ASP A N 1
ATOM 657 C CA . ASP A 1 85 ? 11.780 0.907 5.408 1.00 85.38 85 ASP A CA 1
ATOM 658 C C . ASP A 1 85 ? 11.004 0.325 4.222 1.00 85.38 85 ASP A C 1
ATOM 660 O O . ASP A 1 85 ? 10.095 0.968 3.692 1.00 85.38 85 ASP A O 1
ATOM 664 N N . MET A 1 86 ? 11.392 -0.866 3.775 1.00 84.25 86 MET A N 1
ATOM 665 C CA . MET A 1 86 ? 10.928 -1.477 2.533 1.00 84.25 86 MET A CA 1
ATOM 666 C C . MET A 1 86 ? 10.060 -2.704 2.804 1.00 84.25 86 MET A C 1
ATOM 668 O O . MET A 1 86 ? 10.364 -3.541 3.653 1.00 84.25 86 MET A O 1
ATOM 672 N N . VAL A 1 87 ? 9.005 -2.852 2.011 1.00 84.81 87 VAL A N 1
ATOM 673 C CA . VAL A 1 87 ? 8.214 -4.076 1.893 1.00 84.81 87 VAL A CA 1
ATOM 674 C C . VAL A 1 87 ? 8.219 -4.499 0.434 1.00 84.81 87 VAL A C 1
ATOM 676 O O . VAL A 1 87 ? 7.846 -3.723 -0.443 1.00 84.81 87 VAL A O 1
ATOM 679 N N . ILE A 1 88 ? 8.631 -5.733 0.170 1.00 86.19 88 ILE A N 1
ATOM 680 C CA . ILE A 1 88 ? 8.602 -6.342 -1.159 1.00 86.19 88 ILE A CA 1
ATOM 681 C C . ILE A 1 88 ? 7.572 -7.459 -1.137 1.00 86.19 88 ILE A C 1
ATOM 683 O O . ILE A 1 88 ? 7.602 -8.294 -0.239 1.00 86.19 88 ILE A O 1
ATOM 687 N N . GLY A 1 89 ? 6.674 -7.482 -2.117 1.00 82.94 89 GLY A N 1
ATOM 688 C CA . GLY A 1 89 ? 5.628 -8.491 -2.235 1.00 82.94 89 GLY A CA 1
ATOM 689 C C . GLY A 1 89 ? 5.603 -9.141 -3.611 1.00 82.94 89 GLY A C 1
ATOM 690 O O . GLY A 1 89 ? 5.915 -8.500 -4.611 1.00 82.94 89 GLY A O 1
ATOM 691 N N . TRP A 1 90 ? 5.233 -10.415 -3.675 1.00 84.38 90 TRP A N 1
ATOM 692 C CA . TRP A 1 90 ? 5.065 -11.145 -4.931 1.00 84.38 90 TRP A CA 1
ATOM 693 C C . TRP A 1 90 ? 4.001 -12.220 -4.813 1.00 84.38 90 TRP A C 1
ATOM 695 O O . TRP A 1 90 ? 3.578 -12.586 -3.716 1.00 84.38 90 TRP A O 1
ATOM 705 N N . VAL A 1 91 ? 3.570 -12.723 -5.965 1.00 78.56 91 VAL A N 1
ATOM 706 C CA . VAL A 1 91 ? 2.672 -13.869 -6.045 1.00 78.56 91 VAL A CA 1
ATOM 707 C C . VAL A 1 91 ? 3.432 -15.032 -6.653 1.00 78.56 91 VAL A C 1
ATOM 709 O O . VAL A 1 91 ? 3.911 -14.932 -7.780 1.00 78.56 91 VAL A O 1
ATOM 712 N N . ASP A 1 92 ? 3.511 -16.135 -5.918 1.00 81.25 92 ASP A N 1
ATOM 713 C CA . ASP A 1 92 ? 4.039 -17.400 -6.415 1.00 81.25 92 ASP A CA 1
ATOM 714 C C . ASP A 1 92 ? 2.975 -18.487 -6.259 1.00 81.25 92 ASP A C 1
ATOM 716 O O . ASP A 1 92 ? 2.362 -18.634 -5.205 1.00 81.25 92 ASP A O 1
ATOM 720 N N . GLN A 1 93 ? 2.677 -19.202 -7.345 1.00 83.31 93 GLN A N 1
ATOM 721 C CA . GLN A 1 93 ? 1.643 -20.250 -7.383 1.00 83.31 93 GLN A CA 1
ATOM 722 C C . GLN A 1 93 ? 0.270 -19.831 -6.799 1.00 83.31 93 GLN A C 1
ATOM 724 O O . GLN A 1 93 ? -0.464 -20.647 -6.242 1.00 83.31 93 GLN A O 1
ATOM 729 N N . GLY A 1 94 ? -0.099 -18.553 -6.941 1.00 76.06 94 GLY A N 1
ATOM 730 C CA . GLY A 1 94 ? -1.347 -17.990 -6.407 1.00 76.06 94 GLY A CA 1
ATOM 731 C C . GLY A 1 94 ? -1.313 -17.652 -4.912 1.00 76.06 94 GLY A C 1
ATOM 732 O O . GLY A 1 94 ? -2.316 -17.174 -4.387 1.00 76.06 94 GLY A O 1
ATOM 733 N N . GLN A 1 95 ? -0.182 -17.866 -4.237 1.00 78.69 95 GLN A N 1
ATOM 734 C CA . GLN A 1 95 ? 0.054 -17.444 -2.861 1.00 78.69 95 GLN A CA 1
ATOM 735 C C . GLN A 1 95 ? 0.812 -16.122 -2.836 1.00 78.69 95 GLN A C 1
ATOM 737 O O . GLN A 1 95 ? 1.743 -15.902 -3.611 1.00 78.69 95 GLN A O 1
ATOM 742 N N . VAL A 1 96 ? 0.395 -15.231 -1.941 1.00 77.06 96 VAL A N 1
ATOM 743 C CA . VAL A 1 96 ? 1.057 -13.944 -1.729 1.00 77.06 96 VAL A CA 1
ATOM 744 C C . VAL A 1 96 ? 2.186 -14.129 -0.719 1.00 77.06 96 VAL A C 1
ATOM 746 O O . VAL A 1 96 ? 1.971 -14.653 0.372 1.00 77.06 96 VAL A O 1
ATOM 749 N N . HIS A 1 97 ? 3.374 -13.654 -1.073 1.00 82.31 97 HIS A N 1
ATOM 750 C CA . HIS A 1 97 ? 4.555 -13.631 -0.219 1.00 82.31 97 HIS A CA 1
ATOM 751 C C . HIS A 1 97 ? 5.024 -12.193 -0.010 1.00 82.31 97 HIS A C 1
ATOM 753 O O . HIS A 1 97 ? 4.836 -11.342 -0.883 1.00 82.31 97 HIS A O 1
ATOM 759 N N . PHE A 1 98 ? 5.655 -11.929 1.136 1.00 81.94 98 PHE A N 1
ATOM 760 C CA . PHE A 1 98 ? 6.254 -10.634 1.431 1.00 81.94 98 PHE A CA 1
ATOM 761 C C . PHE A 1 98 ? 7.563 -10.761 2.210 1.00 81.94 98 PHE A C 1
ATOM 763 O O . PHE A 1 98 ? 7.743 -11.660 3.031 1.00 81.94 98 PHE A O 1
ATOM 770 N N . GLN A 1 99 ? 8.460 -9.811 1.969 1.00 84.75 99 GLN A N 1
ATOM 771 C CA . GLN A 1 99 ? 9.680 -9.590 2.729 1.00 84.75 99 GLN A CA 1
ATOM 772 C C . GLN A 1 99 ? 9.690 -8.147 3.226 1.00 84.75 99 GLN A C 1
ATOM 774 O O . GLN A 1 99 ? 9.378 -7.225 2.475 1.00 84.75 99 GLN A O 1
ATOM 779 N N . VAL A 1 100 ? 10.043 -7.961 4.496 1.00 81.75 100 VAL A N 1
ATOM 780 C CA . VAL A 1 100 ? 10.088 -6.650 5.147 1.00 81.75 100 VAL A CA 1
ATOM 781 C C . VAL A 1 100 ? 11.517 -6.363 5.582 1.00 81.75 100 VAL A C 1
ATOM 783 O O . VAL A 1 100 ? 12.165 -7.212 6.194 1.00 81.75 100 VAL A O 1
ATOM 786 N N . GLU A 1 101 ? 11.985 -5.157 5.295 1.00 81.62 101 GLU A N 1
ATOM 787 C CA . GLU A 1 101 ? 13.294 -4.651 5.681 1.00 81.62 101 GLU A CA 1
ATOM 788 C C . GLU A 1 101 ? 13.111 -3.304 6.389 1.00 81.62 101 GLU A C 1
ATOM 790 O O . GLU A 1 101 ? 12.670 -2.332 5.784 1.00 81.62 101 GLU A O 1
ATOM 795 N N . ILE A 1 102 ? 13.388 -3.259 7.697 1.00 72.56 102 ILE A N 1
ATOM 796 C CA . ILE A 1 102 ? 13.174 -2.069 8.535 1.00 72.56 102 ILE A CA 1
ATOM 797 C C . ILE A 1 102 ? 14.523 -1.534 9.000 1.00 72.56 102 ILE A C 1
ATOM 799 O O . ILE A 1 102 ? 15.301 -2.252 9.628 1.00 72.56 102 ILE A O 1
ATOM 803 N N . TYR A 1 103 ? 14.751 -0.254 8.742 1.00 62.31 103 TYR A N 1
ATOM 804 C CA . TYR A 1 103 ? 15.932 0.499 9.125 1.00 62.31 103 TYR A CA 1
ATOM 805 C C . TYR A 1 103 ? 15.644 1.513 10.236 1.00 62.31 103 TYR A C 1
ATOM 807 O O . TYR A 1 103 ? 16.411 1.572 11.195 1.00 62.31 103 TYR A O 1
ATOM 815 N N . ASN A 1 104 ? 14.572 2.316 10.140 1.00 55.09 104 ASN A N 1
ATOM 816 C CA . ASN A 1 104 ? 14.470 3.554 10.932 1.00 55.09 104 ASN A CA 1
ATOM 817 C C . ASN A 1 104 ? 13.093 3.891 11.529 1.00 55.09 104 ASN A C 1
ATOM 819 O O . ASN A 1 104 ? 13.058 4.567 12.562 1.00 55.09 104 ASN A O 1
ATOM 823 N N . ILE A 1 105 ? 11.965 3.475 10.944 1.00 55.50 105 ILE A N 1
ATOM 824 C CA . ILE A 1 105 ? 10.625 3.818 11.445 1.00 55.50 105 ILE A CA 1
ATOM 825 C C . ILE A 1 105 ? 9.921 2.549 11.931 1.00 55.50 105 ILE A C 1
ATOM 827 O O . ILE A 1 105 ? 9.834 1.533 11.246 1.00 55.50 105 ILE A O 1
ATOM 831 N N . ARG A 1 106 ? 9.375 2.598 13.152 1.00 55.28 106 ARG A N 1
ATOM 832 C CA . ARG A 1 106 ? 8.467 1.561 13.665 1.00 55.28 106 ARG A CA 1
ATOM 833 C C . ARG A 1 106 ? 7.106 1.705 12.980 1.00 55.28 106 ARG A C 1
ATOM 835 O O . ARG A 1 106 ? 6.159 2.187 13.591 1.00 55.28 106 ARG A O 1
ATOM 842 N N . LEU A 1 107 ? 7.025 1.317 11.713 1.00 53.75 107 LEU A N 1
ATOM 843 C CA . LEU A 1 107 ? 5.767 1.209 10.982 1.00 53.75 107 LEU A CA 1
ATOM 844 C C . LEU A 1 107 ? 5.266 -0.229 11.087 1.00 53.75 107 LEU A C 1
ATOM 846 O O . LEU A 1 107 ? 5.963 -1.170 10.708 1.00 53.75 107 LEU A O 1
ATOM 850 N N . ARG A 1 108 ? 4.047 -0.411 11.601 1.00 52.88 108 ARG A N 1
ATOM 851 C CA . ARG A 1 108 ? 3.296 -1.642 11.351 1.00 52.88 108 ARG A CA 1
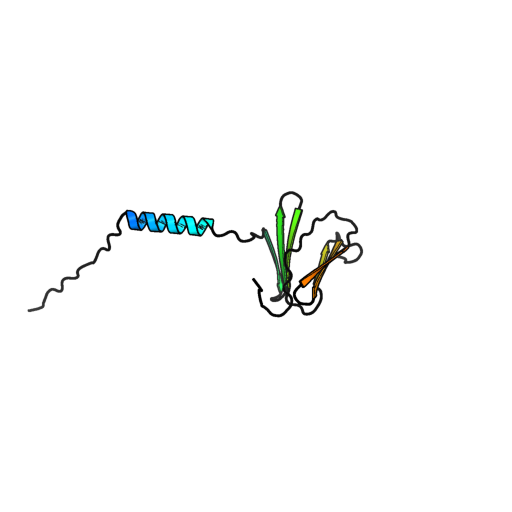ATOM 852 C C . ARG A 1 108 ? 2.584 -1.457 10.026 1.00 52.88 108 ARG A C 1
ATOM 854 O O . ARG A 1 108 ? 1.582 -0.760 9.967 1.00 52.88 108 ARG A O 1
ATOM 861 N N . VAL A 1 109 ? 3.158 -2.040 8.982 1.00 54.12 109 VAL A N 1
ATOM 862 C CA . VAL A 1 109 ? 2.566 -2.102 7.647 1.00 54.12 109 VAL A CA 1
ATOM 863 C C . VAL A 1 109 ? 1.926 -3.474 7.513 1.00 54.12 109 VAL A C 1
ATOM 865 O O . VAL A 1 109 ? 2.623 -4.487 7.497 1.00 54.12 109 VAL A O 1
ATOM 868 N N . THR A 1 110 ? 0.603 -3.506 7.421 1.00 56.12 110 THR A N 1
ATOM 869 C CA . THR A 1 110 ? -0.130 -4.714 7.035 1.00 56.12 110 THR A CA 1
ATOM 870 C C . THR A 1 110 ? -0.490 -4.577 5.566 1.00 56.12 110 THR A C 1
ATOM 872 O O . THR A 1 110 ? -1.166 -3.615 5.211 1.00 56.12 110 THR A O 1
ATOM 875 N N . VAL A 1 111 ? -0.019 -5.509 4.732 1.00 61.16 111 VAL A N 1
ATOM 876 C CA . VAL A 1 111 ? -0.423 -5.635 3.324 1.00 61.16 111 VAL A CA 1
ATOM 877 C C . VAL A 1 111 ? -1.411 -6.785 3.233 1.00 61.16 111 VAL A C 1
ATOM 879 O O . VAL A 1 111 ? -1.027 -7.940 3.399 1.00 61.16 111 VAL A O 1
ATOM 882 N N . GLU A 1 112 ? -2.686 -6.480 3.006 1.00 59.59 112 GLU A N 1
ATOM 883 C CA . GLU A 1 112 ? -3.723 -7.517 3.065 1.00 59.59 112 GLU A CA 1
ATOM 884 C C . GLU A 1 112 ? -3.860 -8.307 1.762 1.00 59.59 112 GLU A C 1
ATOM 886 O O . GLU A 1 112 ? -4.150 -9.503 1.798 1.00 59.59 112 GLU A O 1
ATOM 891 N N . ARG A 1 113 ? -3.649 -7.674 0.600 1.00 58.28 113 ARG A N 1
ATOM 892 C CA . ARG A 1 113 ? -3.805 -8.323 -0.710 1.00 58.28 113 ARG A CA 1
ATOM 893 C C . ARG A 1 113 ? -2.868 -7.738 -1.759 1.00 58.28 113 ARG A C 1
ATOM 895 O O . ARG A 1 113 ? -2.655 -6.533 -1.791 1.00 58.28 113 ARG A O 1
ATOM 902 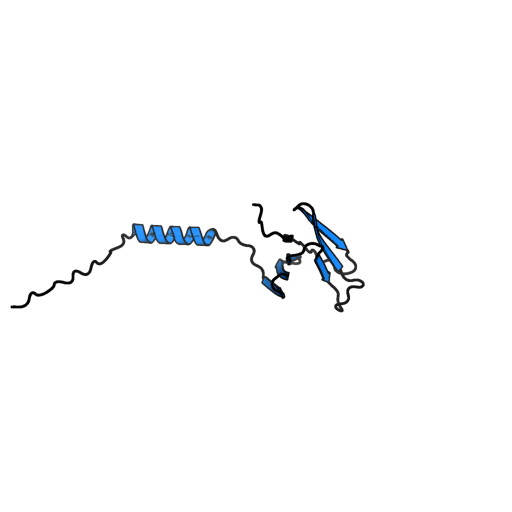N N . ILE A 1 114 ? -2.370 -8.615 -2.634 1.00 61.62 114 ILE A N 1
ATOM 903 C CA . ILE A 1 114 ? -1.672 -8.294 -3.886 1.00 61.62 114 ILE A CA 1
ATOM 904 C C . ILE A 1 114 ? -2.342 -9.124 -4.983 1.00 61.62 114 ILE A C 1
ATOM 906 O O . ILE A 1 114 ? -2.458 -10.343 -4.854 1.00 61.62 114 ILE A O 1
ATOM 910 N N . PHE A 1 115 ? -2.788 -8.489 -6.067 1.00 61.34 115 PHE A N 1
ATOM 911 C CA . PHE A 1 115 ? -3.395 -9.196 -7.195 1.00 61.34 115 PHE A CA 1
ATOM 912 C C . PHE A 1 115 ? -2.326 -9.576 -8.234 1.00 61.34 115 PHE A C 1
ATOM 914 O O . PHE A 1 115 ? -1.895 -8.782 -9.055 1.00 61.34 115 PHE A O 1
ATOM 921 N N . GLY A 1 116 ? -1.871 -10.827 -8.227 1.00 51.88 116 GLY A N 1
ATOM 922 C CA . GLY A 1 116 ? -1.007 -11.338 -9.298 1.00 51.88 116 GLY A CA 1
ATOM 923 C C . GLY A 1 116 ? -1.780 -11.430 -10.616 1.00 51.88 116 GLY A C 1
ATOM 924 O O . GLY A 1 116 ? -2.958 -11.794 -10.620 1.00 51.88 116 GLY A O 1
ATOM 925 N N . GLY A 1 117 ? -1.147 -11.094 -11.740 1.00 53.59 117 GLY A N 1
ATOM 926 C CA . GLY A 1 117 ? -1.780 -11.102 -13.061 1.00 53.59 117 GLY A CA 1
ATOM 927 C C . GLY A 1 117 ? -2.409 -12.448 -13.453 1.00 53.59 117 GLY A C 1
ATOM 928 O O . GLY A 1 117 ? -1.720 -13.339 -13.933 1.00 53.59 117 GLY A O 1
ATOM 929 N N . ASN A 1 118 ? -3.725 -12.572 -13.246 1.00 43.78 118 ASN A N 1
ATOM 930 C CA . ASN A 1 118 ? -4.746 -13.116 -14.159 1.00 43.78 118 ASN A CA 1
ATOM 931 C C . ASN A 1 118 ? -6.136 -13.044 -13.496 1.00 43.78 118 ASN A C 1
ATOM 933 O O . ASN A 1 118 ? -6.818 -14.052 -13.380 1.00 43.78 118 ASN A O 1
ATOM 937 N N . GLY A 1 119 ? -6.544 -11.861 -13.016 1.00 48.69 119 GLY A N 1
ATOM 938 C CA . GLY A 1 119 ? -7.946 -11.445 -12.804 1.00 48.69 119 GLY A CA 1
ATOM 939 C C . GLY A 1 119 ? -8.915 -12.325 -11.992 1.00 48.69 119 GLY A C 1
ATOM 940 O O . GLY A 1 119 ? -10.071 -11.939 -11.845 1.00 48.69 119 GLY A O 1
ATOM 941 N N . SER A 1 120 ? -8.517 -13.479 -11.464 1.00 36.12 120 SER A N 1
ATOM 942 C CA . SER A 1 120 ? -9.437 -14.427 -10.854 1.00 36.12 120 SER A CA 1
ATOM 943 C C . SER A 1 120 ? -9.316 -14.327 -9.347 1.00 36.12 120 SER A C 1
ATOM 945 O O . SER A 1 120 ? -8.455 -14.949 -8.729 1.00 36.12 120 SER A O 1
ATOM 947 N N . LEU A 1 121 ? -10.233 -13.557 -8.766 1.00 37.78 121 LEU A N 1
ATOM 948 C CA . LEU A 1 121 ? -10.676 -13.759 -7.394 1.00 37.78 121 LEU A CA 1
ATOM 949 C C . LEU A 1 121 ? -10.991 -15.255 -7.238 1.00 37.78 121 LEU A C 1
ATOM 951 O O . LEU A 1 121 ? -11.942 -15.754 -7.841 1.00 37.78 121 LEU A O 1
ATOM 955 N N . LYS A 1 122 ? -10.163 -15.993 -6.499 1.00 32.94 122 LYS A N 1
ATOM 956 C CA . LYS A 1 122 ? -10.587 -17.273 -5.936 1.00 32.94 122 LYS A CA 1
ATOM 957 C C . LYS A 1 122 ? -11.139 -16.961 -4.551 1.00 32.94 122 LYS A C 1
ATOM 959 O O . LYS A 1 122 ? -10.393 -16.499 -3.692 1.00 32.94 122 LYS A O 1
ATOM 964 N N . LEU A 1 123 ? -12.463 -17.097 -4.447 1.00 32.81 123 LEU A N 1
ATOM 965 C CA . LEU A 1 123 ? -13.237 -17.090 -3.205 1.00 32.81 123 LEU A CA 1
ATOM 966 C C . LEU A 1 123 ? -12.740 -18.182 -2.254 1.00 32.81 123 LEU A C 1
ATOM 968 O O . LEU A 1 123 ? -12.358 -19.259 -2.771 1.00 32.81 123 LEU A O 1
#

Mean predicted aligned error: 13.62 Å

Foldseek 3Di:
DDDDDDDDPPDPDDDPVNVVVVVVVVVVVVVPPDDDDFPDKDDPDPFWIWTWDDDPPAIEIEIRGEDQFKDKDWADPVPDRVQTFMKIWDADPNDIDIDTDHRDDPHPYHHPDYDYPDPDDDD

Solvent-accessible surface area (backbone atoms only — not comparable to full-atom values): 7921 Å² total; per-residue (Å²): 141,79,85,84,82,82,84,78,81,80,78,84,79,76,52,70,69,58,55,51,51,52,52,53,53,52,51,56,54,63,73,66,71,82,69,93,79,66,79,41,75,50,72,82,52,99,50,34,36,46,34,32,32,76,58,93,94,38,43,41,37,38,44,48,40,61,42,96,59,74,49,76,48,73,50,47,96,83,76,50,78,80,75,21,31,33,39,38,36,36,57,56,100,89,42,80,46,75,49,77,46,79,68,77,68,96,70,61,74,48,74,81,54,70,48,52,69,71,90,67,85,77,128